Protein AF-A0A1Q4BF86-F1 (afdb_monomer)

Solvent-accessible surface area (backbone atoms only — not comparable to full-atom values): 7541 Å² total; per-residue (Å²): 143,86,83,85,85,80,81,80,78,82,78,78,79,72,78,75,75,64,61,42,86,46,22,74,75,47,55,47,77,42,65,74,66,28,32,37,36,34,32,36,39,74,40,78,74,32,51,47,68,55,25,50,56,31,35,53,50,50,45,72,73,38,88,66,55,36,83,74,44,78,40,78,89,76,26,35,37,38,29,32,32,41,56,40,74,71,88,59,66,26,53,33,42,38,41,44,39,79,45,92,76,12,19,31,42,38,40,36,38,51,38,52,73,86,46,57,77,38,88,65,42,66,60,56,51,31,55,51,60,33,29,29,75,109

Structure (mmCIF, N/CA/C/O backbone):
data_AF-A0A1Q4BF86-F1
#
_entry.id   AF-A0A1Q4BF86-F1
#
loop_
_atom_site.group_PDB
_atom_site.id
_atom_site.type_symbol
_atom_site.label_atom_id
_atom_site.label_alt_id
_atom_site.label_comp_id
_atom_site.label_asym_id
_atom_site.label_entity_id
_atom_site.label_seq_id
_atom_site.pdbx_PDB_ins_code
_atom_site.Cartn_x
_atom_site.Cartn_y
_atom_site.Cartn_z
_atom_site.occupancy
_atom_site.B_iso_or_equiv
_atom_site.auth_seq_id
_atom_site.auth_comp_id
_atom_site.auth_asym_id
_atom_site.auth_atom_id
_atom_site.pdbx_PDB_model_num
ATOM 1 N N . MET A 1 1 ? -59.774 21.620 -6.467 1.00 44.56 1 MET A N 1
ATOM 2 C CA . MET A 1 1 ? -58.494 21.845 -7.176 1.00 44.56 1 MET A CA 1
ATOM 3 C C . MET A 1 1 ? -57.805 23.072 -6.598 1.00 44.56 1 MET A C 1
ATOM 5 O O . MET A 1 1 ? -58.329 24.160 -6.800 1.00 44.56 1 MET A O 1
ATOM 9 N N . LYS A 1 2 ? -56.683 22.907 -5.887 1.00 36.06 2 LYS A N 1
ATOM 10 C CA . LYS A 1 2 ? -55.471 23.749 -5.989 1.00 36.06 2 LYS A CA 1
ATOM 11 C C . LYS A 1 2 ? -54.418 23.251 -4.993 1.00 36.06 2 LYS A C 1
ATOM 13 O O . LYS A 1 2 ? -54.735 22.901 -3.864 1.00 36.06 2 LYS A O 1
ATOM 18 N N . SER A 1 3 ? -53.212 23.105 -5.517 1.00 42.88 3 SER A N 1
ATOM 19 C CA . SER A 1 3 ? -52.178 22.160 -5.111 1.00 42.88 3 SER A CA 1
ATOM 20 C C . SER A 1 3 ? -51.398 22.577 -3.863 1.00 42.88 3 SER A C 1
ATOM 22 O O . SER A 1 3 ? -51.073 23.748 -3.696 1.00 42.88 3 SER A O 1
ATOM 24 N N . VAL A 1 4 ? -51.020 21.594 -3.043 1.00 44.75 4 VAL A N 1
ATOM 25 C CA . VAL A 1 4 ? -49.956 21.726 -2.039 1.00 44.75 4 VAL A CA 1
ATOM 26 C C . VAL A 1 4 ? -48.628 21.483 -2.757 1.00 44.75 4 VAL A C 1
ATOM 28 O O . VAL A 1 4 ? -48.410 20.403 -3.302 1.00 44.75 4 VAL A O 1
ATOM 31 N N . ILE A 1 5 ? -47.759 22.493 -2.809 1.00 50.44 5 ILE A N 1
ATOM 32 C CA . ILE A 1 5 ? -46.404 22.370 -3.359 1.00 50.44 5 ILE A CA 1
ATOM 33 C C . ILE A 1 5 ? -45.505 21.861 -2.230 1.00 50.44 5 ILE A C 1
ATOM 35 O O . ILE A 1 5 ? -45.141 22.613 -1.330 1.00 50.44 5 ILE A O 1
ATOM 39 N N . ALA A 1 6 ? -45.174 20.571 -2.262 1.00 47.66 6 ALA A N 1
ATOM 40 C CA . ALA A 1 6 ? -44.138 19.992 -1.418 1.00 47.66 6 ALA A CA 1
ATOM 41 C C . ALA A 1 6 ? -42.771 20.253 -2.070 1.00 47.66 6 ALA A C 1
ATOM 43 O O . ALA A 1 6 ? -42.461 19.705 -3.127 1.00 47.66 6 ALA A O 1
ATOM 44 N N . GLY A 1 7 ? -41.968 21.124 -1.458 1.00 48.06 7 GLY A N 1
ATOM 45 C CA . GLY A 1 7 ? -40.579 21.347 -1.851 1.00 48.06 7 GLY A CA 1
ATOM 46 C C . GLY A 1 7 ? -39.721 20.140 -1.478 1.00 48.06 7 GLY A C 1
ATOM 47 O O . GLY A 1 7 ? -39.570 19.825 -0.300 1.00 48.06 7 GLY A O 1
ATOM 48 N N . ILE A 1 8 ? -39.157 19.463 -2.477 1.00 56.69 8 ILE A N 1
ATOM 49 C CA . ILE A 1 8 ? -38.158 18.410 -2.276 1.00 56.69 8 ILE A CA 1
ATOM 50 C C . ILE A 1 8 ? -36.796 19.096 -2.156 1.00 56.69 8 ILE A C 1
ATOM 52 O O . ILE A 1 8 ? -36.251 19.597 -3.139 1.00 56.69 8 ILE A O 1
ATOM 56 N N . ALA A 1 9 ? -36.251 19.136 -0.942 1.00 53.06 9 ALA A N 1
ATOM 57 C CA . ALA A 1 9 ? -34.867 19.522 -0.713 1.00 53.06 9 ALA A CA 1
ATOM 58 C C . ALA A 1 9 ? -33.948 18.394 -1.209 1.00 53.06 9 ALA A C 1
ATOM 60 O O . ALA A 1 9 ? -33.910 17.307 -0.631 1.00 53.06 9 ALA A O 1
ATOM 61 N N . PHE A 1 10 ? -33.206 18.647 -2.288 1.00 49.94 10 PHE A N 1
ATOM 62 C CA . PHE A 1 10 ? -32.105 17.790 -2.723 1.00 49.94 10 PHE A CA 1
ATOM 63 C C . PHE A 1 10 ? -30.950 17.921 -1.722 1.00 49.94 10 PHE A C 1
ATOM 65 O O . PHE A 1 10 ? -30.125 18.828 -1.815 1.00 49.94 10 PHE A O 1
ATOM 72 N N . ALA A 1 11 ? -30.888 17.012 -0.751 1.00 52.62 11 ALA A N 1
ATOM 73 C CA . ALA A 1 11 ? -29.679 16.801 0.031 1.00 52.62 11 ALA A CA 1
ATOM 74 C C . ALA A 1 11 ? -28.645 16.117 -0.874 1.00 52.62 11 ALA A C 1
ATOM 76 O O . ALA A 1 11 ? -28.702 14.910 -1.110 1.00 52.62 11 ALA A O 1
ATOM 77 N N . ALA A 1 12 ? -27.715 16.901 -1.419 1.00 51.41 12 ALA A N 1
ATOM 78 C CA . ALA A 1 12 ? -26.520 16.366 -2.048 1.00 51.41 12 ALA A CA 1
ATOM 79 C C . ALA A 1 12 ? -25.701 15.633 -0.973 1.00 51.41 12 ALA A C 1
ATOM 81 O O . ALA A 1 12 ? -24.992 16.252 -0.182 1.00 51.41 12 ALA A O 1
ATOM 82 N N . LEU A 1 13 ? -25.823 14.305 -0.932 1.00 47.53 13 LEU A N 1
ATOM 83 C CA . LEU A 1 13 ? -24.881 13.417 -0.257 1.00 47.53 13 LEU A CA 1
ATOM 84 C C . LEU A 1 13 ? -23.542 13.524 -0.993 1.00 47.53 13 LEU A C 1
ATOM 86 O O . LEU A 1 13 ? -23.220 12.722 -1.867 1.00 47.53 13 LEU A O 1
ATOM 90 N N . GLY A 1 14 ? -22.776 14.563 -0.668 1.00 42.94 14 GLY A N 1
ATOM 91 C CA . GLY A 1 14 ? -21.365 14.621 -0.997 1.00 42.94 14 GLY A CA 1
ATOM 92 C C . GLY A 1 14 ? -20.692 13.460 -0.282 1.00 42.94 14 GLY A C 1
ATOM 93 O O . GLY A 1 14 ? -20.466 13.526 0.922 1.00 42.94 14 GLY A O 1
ATOM 94 N N . ALA A 1 15 ? -20.415 12.378 -1.009 1.00 44.25 15 ALA A N 1
ATOM 95 C CA . ALA A 1 15 ? -19.491 11.359 -0.555 1.00 44.25 15 ALA A CA 1
ATOM 96 C C . ALA A 1 15 ? -18.147 12.061 -0.354 1.00 44.25 15 ALA A C 1
ATOM 98 O O . ALA A 1 15 ? -17.410 12.309 -1.310 1.00 44.25 15 ALA A O 1
ATOM 99 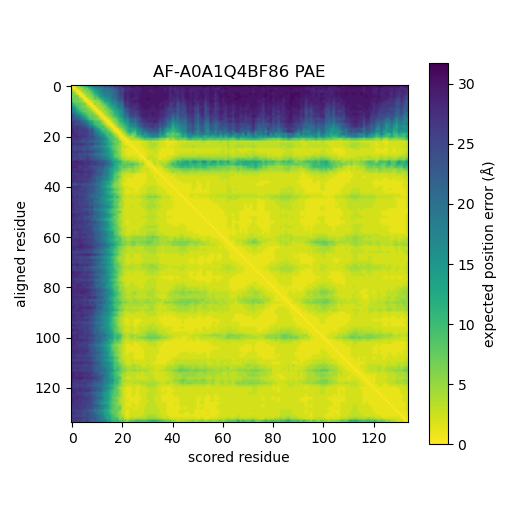N N . SER A 1 16 ? -17.856 12.456 0.884 1.00 41.94 16 SER A N 1
ATOM 100 C CA . SER A 1 16 ? -16.519 12.858 1.270 1.00 41.94 16 SER A CA 1
ATOM 101 C C . SER A 1 16 ? -15.640 11.648 1.003 1.00 41.94 16 SER A C 1
ATOM 103 O O . SER A 1 16 ? -15.651 10.682 1.766 1.00 41.94 16 SER A O 1
ATOM 105 N N . VAL A 1 17 ? -14.919 11.668 -0.117 1.00 45.91 17 VAL A N 1
ATOM 106 C CA . VAL A 1 17 ? -13.743 10.831 -0.272 1.00 45.91 17 VAL A CA 1
ATOM 107 C C . VAL A 1 17 ? -12.824 11.271 0.855 1.00 45.91 17 VAL A C 1
ATOM 109 O O . VAL A 1 17 ? -12.173 12.308 0.767 1.00 45.91 17 VAL A O 1
ATOM 112 N N . ALA A 1 18 ? -12.855 10.546 1.969 1.00 51.12 18 ALA A N 1
ATOM 113 C CA . ALA A 1 18 ? -11.802 10.614 2.955 1.00 51.12 18 ALA A CA 1
ATOM 114 C C . ALA A 1 18 ? -10.545 10.175 2.202 1.00 51.12 18 ALA A C 1
ATOM 116 O O . ALA A 1 18 ? -10.279 8.995 1.977 1.00 51.12 18 ALA A O 1
ATOM 117 N N . GLN A 1 19 ? -9.862 11.153 1.614 1.00 53.09 19 GLN A N 1
ATOM 118 C CA . GLN A 1 19 ? -8.558 10.919 1.044 1.00 53.09 19 GLN A CA 1
ATOM 119 C C . GLN A 1 19 ? -7.661 10.576 2.221 1.00 53.09 19 GLN A C 1
ATOM 121 O O . GLN A 1 19 ? -7.821 11.141 3.301 1.00 53.09 19 GLN A O 1
ATOM 126 N N . ALA A 1 20 ? -6.749 9.635 2.010 1.00 60.50 20 ALA A N 1
ATOM 127 C CA . ALA A 1 20 ? -5.678 9.357 2.944 1.00 60.50 20 ALA A CA 1
ATOM 128 C C . ALA A 1 20 ? -4.898 10.674 3.167 1.00 60.50 20 ALA A C 1
ATOM 130 O O . ALA A 1 20 ? -4.049 11.036 2.348 1.00 60.50 20 ALA A O 1
ATOM 131 N N . GLN A 1 21 ? -5.280 11.434 4.207 1.00 67.56 21 GLN A N 1
ATOM 132 C CA . GLN A 1 21 ? -4.883 12.829 4.416 1.00 67.56 21 GLN A CA 1
ATOM 133 C C . GLN A 1 21 ? -3.369 12.961 4.568 1.00 67.56 21 GLN A C 1
ATOM 135 O O . GLN A 1 21 ? -2.812 13.961 4.132 1.00 67.56 21 GLN A O 1
ATOM 140 N N . ASN A 1 22 ? -2.700 11.941 5.115 1.00 87.00 22 ASN A N 1
ATOM 141 C CA . ASN A 1 22 ? -1.269 11.995 5.413 1.00 87.00 22 ASN A CA 1
ATOM 142 C C . ASN A 1 22 ? -0.442 11.045 4.539 1.00 87.00 22 ASN A C 1
ATOM 144 O O . ASN A 1 22 ? 0.785 11.121 4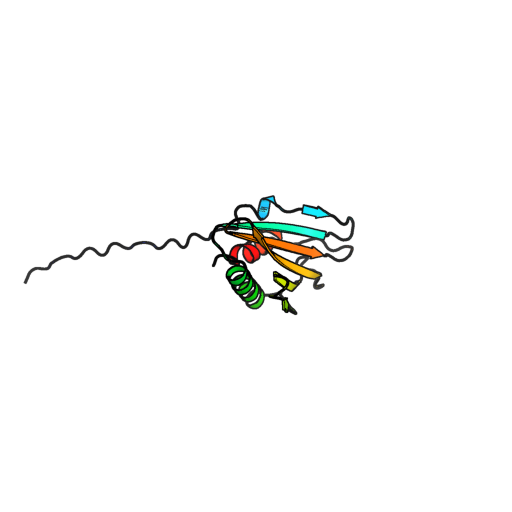.527 1.00 87.00 22 ASN A O 1
ATOM 148 N N . CYS A 1 23 ? -1.078 10.146 3.782 1.00 94.94 23 CYS A N 1
ATOM 149 C CA . CYS A 1 23 ? -0.367 9.148 2.982 1.00 94.94 23 CYS A CA 1
ATOM 150 C C . CYS A 1 23 ? 0.661 9.754 2.016 1.00 94.94 23 CYS A C 1
ATOM 152 O O . CYS A 1 23 ? 1.759 9.218 1.861 1.00 94.94 23 CYS A O 1
ATOM 154 N N . VAL A 1 24 ? 0.349 10.880 1.366 1.00 93.69 24 VAL A N 1
ATOM 155 C CA . VAL A 1 24 ? 1.300 11.511 0.438 1.00 93.69 24 VAL A CA 1
ATOM 156 C C . VAL A 1 24 ? 2.502 12.081 1.186 1.00 93.69 24 VAL A C 1
ATOM 158 O O . VAL A 1 24 ? 3.602 12.053 0.647 1.00 93.69 24 VAL A O 1
ATOM 161 N N . GLU A 1 25 ? 2.337 12.554 2.414 1.00 93.81 25 GLU A N 1
ATOM 162 C CA . GLU A 1 25 ? 3.410 13.159 3.212 1.00 93.81 25 GLU A CA 1
ATOM 163 C C . GLU A 1 25 ? 4.302 12.100 3.872 1.00 93.81 25 GLU A C 1
ATOM 165 O O . GLU A 1 25 ? 5.505 12.296 4.016 1.00 93.81 25 GLU A O 1
ATOM 170 N N . ASN A 1 26 ? 3.739 10.931 4.179 1.00 96.88 26 ASN A N 1
ATOM 171 C CA . ASN A 1 26 ? 4.402 9.853 4.914 1.00 96.88 26 ASN A CA 1
ATOM 172 C C . ASN A 1 26 ? 5.318 8.948 4.075 1.00 96.88 26 ASN A C 1
ATOM 174 O O . ASN A 1 26 ? 5.846 7.958 4.593 1.00 96.88 26 ASN A O 1
ATOM 178 N N . PHE A 1 27 ? 5.514 9.242 2.788 1.00 96.94 27 PHE A N 1
ATOM 179 C CA . PHE A 1 27 ? 6.394 8.423 1.959 1.00 96.94 27 PHE A CA 1
ATOM 180 C C . PHE A 1 27 ? 7.850 8.521 2.392 1.00 96.94 27 PHE A C 1
ATOM 182 O O . PHE A 1 27 ? 8.415 9.606 2.517 1.00 96.94 27 PHE A O 1
ATOM 189 N N . THR A 1 28 ? 8.496 7.366 2.451 1.00 96.69 28 THR A N 1
ATOM 190 C CA . THR A 1 28 ? 9.941 7.248 2.623 1.00 96.69 28 THR A CA 1
ATOM 191 C C . THR A 1 28 ? 10.526 6.366 1.527 1.00 96.69 28 THR A C 1
ATOM 193 O O . THR A 1 28 ? 9.842 5.509 0.962 1.00 96.69 28 THR A O 1
ATOM 196 N N . ASN A 1 29 ? 11.797 6.598 1.211 1.00 94.75 29 ASN A N 1
ATOM 197 C CA . ASN A 1 29 ? 12.568 5.798 0.269 1.00 94.75 29 ASN A CA 1
ATOM 198 C C . ASN A 1 29 ? 13.899 5.411 0.922 1.00 94.75 29 ASN A C 1
ATOM 200 O O . ASN A 1 29 ? 14.577 6.256 1.504 1.00 94.75 29 ASN A O 1
ATOM 204 N N . SER A 1 30 ? 14.259 4.137 0.824 1.00 92.44 30 SER A N 1
ATOM 205 C CA . SER A 1 30 ? 15.504 3.560 1.335 1.00 92.44 30 SER A CA 1
ATOM 206 C C . SER A 1 30 ? 16.033 2.506 0.351 1.00 92.44 30 SER A C 1
ATOM 208 O O . SER A 1 30 ? 15.428 2.285 -0.690 1.00 92.44 30 SER A O 1
ATOM 210 N N . GLY A 1 31 ? 17.157 1.844 0.638 1.00 79.75 31 GLY A N 1
ATOM 211 C CA . GLY A 1 31 ? 17.611 0.689 -0.162 1.00 79.75 31 GLY A CA 1
ATOM 212 C C . GLY A 1 31 ? 18.486 1.006 -1.385 1.00 79.75 31 GLY A C 1
ATOM 213 O O . GLY A 1 31 ? 18.880 0.097 -2.113 1.00 79.75 31 GLY A O 1
ATOM 214 N N . GLY A 1 32 ? 18.861 2.273 -1.595 1.00 85.94 32 GLY A N 1
ATOM 215 C CA . GLY A 1 32 ? 19.837 2.673 -2.616 1.00 85.94 32 GLY A CA 1
ATOM 216 C C . GLY A 1 32 ? 19.411 2.273 -4.040 1.00 85.94 32 GLY A C 1
ATOM 217 O O . GLY A 1 32 ? 18.352 2.715 -4.484 1.00 85.94 32 GLY A O 1
ATOM 218 N N . PRO A 1 33 ? 20.202 1.464 -4.776 1.00 83.75 33 PRO A N 1
ATOM 219 C CA . PRO A 1 33 ? 19.900 1.089 -6.163 1.00 83.75 33 PRO A CA 1
ATOM 220 C C . PRO A 1 33 ? 18.689 0.150 -6.319 1.00 83.75 33 PRO A C 1
ATOM 222 O O . PRO A 1 33 ? 18.222 -0.039 -7.444 1.00 83.75 33 PRO A O 1
ATOM 225 N N . ALA A 1 34 ? 18.184 -0.428 -5.223 1.00 89.06 34 ALA A N 1
ATOM 226 C CA . ALA A 1 34 ? 16.945 -1.202 -5.160 1.00 89.06 34 ALA A CA 1
ATOM 227 C C . ALA A 1 34 ? 15.981 -0.522 -4.169 1.00 89.06 34 ALA A C 1
ATOM 229 O O . ALA A 1 34 ? 15.995 -0.846 -2.977 1.00 89.06 34 ALA A O 1
ATOM 230 N N . PRO A 1 35 ? 15.188 0.465 -4.627 1.00 92.12 35 PRO A N 1
ATOM 231 C CA . PRO A 1 35 ? 14.350 1.263 -3.745 1.00 92.12 35 PRO A CA 1
ATOM 232 C C . PRO A 1 35 ? 13.374 0.413 -2.928 1.00 92.12 35 PRO A C 1
ATOM 234 O O . PRO A 1 35 ? 12.558 -0.337 -3.465 1.00 92.12 35 PRO A O 1
ATOM 237 N N . PHE A 1 36 ? 13.406 0.592 -1.615 1.00 95.94 36 PHE A N 1
ATOM 238 C CA . PHE A 1 36 ? 12.368 0.131 -0.711 1.00 95.94 36 PHE A CA 1
ATOM 239 C C . PHE A 1 36 ? 11.547 1.338 -0.278 1.00 95.94 36 PHE A C 1
ATOM 241 O O . PHE A 1 36 ? 12.004 2.177 0.508 1.00 95.94 36 PHE A O 1
ATOM 248 N N . ILE A 1 37 ? 10.349 1.441 -0.850 1.00 96.62 37 ILE A N 1
ATOM 249 C CA . ILE A 1 37 ? 9.466 2.589 -0.674 1.00 96.62 37 ILE A CA 1
ATOM 250 C C . ILE A 1 37 ? 8.332 2.199 0.248 1.00 96.62 37 ILE A C 1
ATOM 252 O O . ILE A 1 37 ? 7.673 1.181 0.036 1.00 96.62 37 ILE A O 1
ATOM 256 N N . THR A 1 38 ? 8.085 3.032 1.250 1.00 97.75 38 THR A N 1
ATOM 257 C CA . THR A 1 38 ? 6.987 2.827 2.192 1.00 97.75 38 THR A CA 1
ATOM 258 C C . THR A 1 38 ? 6.175 4.096 2.352 1.00 97.75 38 THR A C 1
ATOM 260 O O . THR A 1 38 ? 6.685 5.191 2.128 1.00 97.75 38 THR A O 1
ATOM 263 N N . THR A 1 39 ? 4.915 3.950 2.734 1.00 98.12 39 THR A N 1
ATOM 264 C CA . THR A 1 39 ? 4.094 5.037 3.269 1.00 98.12 39 THR A CA 1
ATOM 265 C C . THR A 1 39 ? 3.038 4.454 4.204 1.00 98.12 39 THR A C 1
ATOM 267 O O . THR A 1 39 ? 2.881 3.233 4.292 1.00 98.12 39 THR A O 1
ATOM 270 N N . TYR A 1 40 ? 2.315 5.310 4.915 1.00 97.94 40 TYR A N 1
ATOM 271 C CA . TYR A 1 40 ? 1.222 4.897 5.773 1.00 97.94 40 TYR A CA 1
ATOM 272 C C . TYR A 1 40 ? 0.157 5.980 5.921 1.00 97.94 40 TYR A C 1
ATOM 274 O O . TYR A 1 40 ? 0.414 7.166 5.705 1.00 97.94 40 TYR A O 1
ATOM 282 N N . ASP A 1 41 ? -1.023 5.563 6.370 1.00 97.62 41 ASP A N 1
ATOM 283 C CA . ASP A 1 41 ? -2.016 6.472 6.934 1.00 97.62 41 ASP A CA 1
ATOM 284 C C . ASP A 1 41 ? -2.737 5.856 8.135 1.00 97.62 41 ASP A C 1
ATOM 286 O O . ASP A 1 41 ? -2.649 4.650 8.396 1.00 97.62 41 ASP A O 1
ATOM 290 N N . VAL A 1 42 ? -3.431 6.704 8.886 1.00 96.69 42 VAL A N 1
ATOM 291 C CA . VAL A 1 42 ? -4.192 6.342 10.076 1.00 96.69 42 VAL A CA 1
ATOM 292 C C . VAL A 1 42 ? -5.659 6.682 9.853 1.00 96.69 42 VAL A C 1
ATOM 294 O O . VAL A 1 42 ? -6.006 7.794 9.477 1.00 96.69 42 VAL A O 1
ATOM 297 N N . PHE A 1 43 ? -6.522 5.719 10.155 1.00 96.31 43 PHE A N 1
ATOM 298 C CA . PHE A 1 43 ? -7.966 5.772 9.977 1.00 96.31 43 PHE A CA 1
ATOM 299 C C . PHE A 1 43 ? -8.655 5.695 11.346 1.00 96.31 43 PHE A C 1
ATOM 301 O O . PHE A 1 43 ? -8.854 4.595 11.886 1.00 96.31 43 PHE A O 1
ATOM 308 N N . PRO A 1 44 ? -8.988 6.841 11.966 1.00 95.00 44 PRO A N 1
ATOM 309 C CA . PRO A 1 44 ? -9.721 6.878 13.227 1.00 95.00 44 PRO A CA 1
ATOM 310 C C . PRO A 1 44 ? -11.095 6.208 13.103 1.00 95.00 44 PRO A C 1
ATOM 312 O O . PRO A 1 44 ? -11.789 6.379 12.109 1.00 95.00 44 PRO A O 1
ATOM 315 N N . GLY A 1 45 ? -11.504 5.436 14.114 1.00 95.25 45 GLY A N 1
ATOM 316 C CA . GLY A 1 45 ? -12.829 4.800 14.148 1.00 95.25 45 GLY A CA 1
ATOM 317 C C . GLY A 1 45 ? -13.004 3.587 13.225 1.00 95.25 45 GLY A C 1
ATOM 318 O O . GLY A 1 45 ? -14.021 2.902 13.312 1.00 95.25 45 GLY A O 1
ATOM 319 N N . VAL A 1 46 ? -12.015 3.265 12.389 1.00 97.19 46 VAL A N 1
ATOM 320 C CA . VAL A 1 46 ? -12.035 2.077 11.526 1.00 97.19 46 VAL A CA 1
ATOM 321 C C . VAL A 1 46 ? -11.422 0.889 12.260 1.00 97.19 46 VAL A C 1
ATOM 323 O O . VAL A 1 46 ? -10.309 0.977 12.789 1.00 97.19 46 VAL A O 1
ATOM 326 N N . SER A 1 47 ? -12.131 -0.244 12.288 1.00 97.75 47 SER A N 1
ATOM 327 C CA . SER A 1 47 ? -11.594 -1.495 12.834 1.00 97.75 47 SER A CA 1
ATOM 328 C C . SER A 1 47 ? -10.607 -2.144 11.862 1.00 97.75 47 SER A C 1
ATOM 330 O O . SER A 1 47 ? -10.747 -2.031 10.644 1.00 97.75 47 SER A O 1
ATOM 332 N N . THR A 1 48 ? -9.630 -2.881 12.391 1.00 98.12 48 THR A N 1
ATOM 333 C CA . THR A 1 48 ? -8.635 -3.580 11.563 1.00 98.12 48 THR A CA 1
ATOM 334 C C . THR A 1 48 ? -9.286 -4.598 10.630 1.00 98.12 48 THR A C 1
ATOM 336 O O . THR A 1 48 ? -8.875 -4.718 9.482 1.00 98.12 48 THR A O 1
ATOM 339 N N . ALA A 1 49 ? -10.335 -5.288 11.089 1.00 98.00 49 ALA A N 1
ATOM 340 C CA . ALA A 1 49 ? -11.103 -6.223 10.270 1.00 98.00 49 ALA A CA 1
ATOM 341 C C . ALA A 1 49 ? -11.756 -5.526 9.065 1.00 98.00 49 ALA A C 1
ATOM 343 O O . ALA A 1 49 ? -11.562 -5.976 7.937 1.00 98.00 49 ALA A O 1
ATOM 344 N N . LYS A 1 50 ? -12.440 -4.391 9.294 1.00 98.00 50 LYS A N 1
ATOM 345 C CA . LYS A 1 50 ? -13.054 -3.594 8.221 1.00 98.00 50 LYS A CA 1
ATOM 346 C C . LYS A 1 50 ? -11.998 -3.115 7.221 1.00 98.00 50 LYS A C 1
ATOM 348 O O . LYS A 1 50 ? -12.167 -3.287 6.019 1.00 98.00 50 LYS A O 1
ATOM 353 N N . ALA A 1 51 ? -10.884 -2.577 7.720 1.00 98.38 51 ALA A N 1
ATOM 354 C CA . ALA A 1 51 ? -9.793 -2.111 6.871 1.00 98.38 51 ALA A CA 1
ATOM 355 C C . ALA A 1 51 ? -9.215 -3.232 5.994 1.00 98.38 51 ALA A C 1
ATOM 357 O O . ALA A 1 51 ? -9.034 -3.025 4.797 1.00 98.38 51 ALA A O 1
ATOM 358 N N . ILE A 1 52 ? -8.971 -4.426 6.551 1.00 98.50 52 ILE A N 1
ATOM 359 C CA . ILE A 1 52 ? -8.483 -5.583 5.781 1.00 98.50 52 ILE A CA 1
ATOM 360 C C . ILE A 1 52 ? -9.472 -5.960 4.673 1.00 98.50 52 ILE A C 1
ATOM 362 O O . ILE A 1 52 ? -9.049 -6.155 3.535 1.00 98.50 52 ILE A O 1
ATOM 366 N N . ASP A 1 53 ? -10.770 -6.044 4.980 1.00 98.06 53 ASP A N 1
ATOM 367 C CA . ASP A 1 53 ? -11.800 -6.398 3.995 1.00 98.06 53 ASP A CA 1
ATOM 368 C C . ASP A 1 53 ? -11.853 -5.403 2.837 1.00 98.06 53 ASP A C 1
ATOM 370 O O . ASP A 1 53 ? -11.888 -5.794 1.666 1.00 98.06 53 ASP A O 1
ATOM 374 N N . ASN A 1 54 ? -11.813 -4.114 3.159 1.00 98.19 54 ASN A N 1
ATOM 375 C CA . ASN A 1 54 ? -11.879 -3.059 2.164 1.00 98.19 54 ASN A CA 1
ATOM 376 C C . ASN A 1 54 ? -10.624 -2.994 1.292 1.00 98.19 54 ASN A C 1
ATOM 378 O O . ASN A 1 54 ? -10.726 -2.877 0.072 1.00 98.19 54 ASN A O 1
ATOM 382 N N . LEU A 1 55 ? -9.441 -3.102 1.899 1.00 98.12 55 LEU A N 1
ATOM 383 C CA . LEU A 1 55 ? -8.168 -3.078 1.179 1.00 98.12 55 LEU A CA 1
ATOM 384 C C . LEU A 1 55 ? -8.008 -4.309 0.283 1.00 98.12 55 LEU A C 1
ATOM 386 O O . LEU A 1 55 ? -7.562 -4.178 -0.854 1.00 98.12 55 LEU A O 1
ATOM 390 N N . ALA A 1 56 ? -8.414 -5.492 0.757 1.00 97.38 56 ALA A N 1
ATOM 391 C CA . ALA A 1 56 ? -8.394 -6.708 -0.049 1.00 97.38 56 ALA A CA 1
ATOM 392 C C . ALA A 1 56 ? -9.317 -6.578 -1.268 1.00 97.38 56 ALA A C 1
ATOM 394 O O . ALA A 1 56 ? -8.900 -6.878 -2.386 1.00 97.38 56 ALA A O 1
ATOM 395 N N . ARG A 1 57 ? -10.539 -6.062 -1.074 1.00 97.31 57 ARG A N 1
ATOM 396 C CA . ARG A 1 57 ? -11.478 -5.793 -2.170 1.00 97.31 57 ARG A CA 1
ATOM 397 C C . ARG A 1 57 ? -10.916 -4.774 -3.158 1.00 97.31 57 ARG A C 1
ATOM 399 O O . ARG A 1 57 ? -10.992 -5.000 -4.359 1.00 97.31 57 ARG A O 1
ATOM 406 N N . ALA A 1 58 ? -10.338 -3.679 -2.665 1.00 96.50 58 ALA A N 1
ATOM 407 C CA . ALA A 1 58 ? -9.744 -2.637 -3.498 1.00 96.50 58 ALA A CA 1
ATOM 408 C C . ALA A 1 58 ? -8.588 -3.175 -4.353 1.00 96.50 58 ALA A C 1
ATOM 410 O O . ALA A 1 58 ? -8.532 -2.892 -5.546 1.00 96.50 58 ALA A O 1
ATOM 411 N N . ALA A 1 59 ? -7.712 -3.996 -3.769 1.00 94.88 59 ALA A N 1
ATOM 412 C CA . ALA A 1 59 ? -6.636 -4.650 -4.505 1.00 94.88 59 ALA A CA 1
ATOM 413 C C . ALA A 1 59 ? -7.179 -5.621 -5.570 1.00 94.88 59 ALA A C 1
ATOM 415 O O . ALA A 1 59 ? -6.646 -5.666 -6.668 1.00 94.88 59 ALA A O 1
ATOM 416 N N . GLN A 1 60 ? -8.253 -6.365 -5.282 1.00 94.56 60 GLN A N 1
ATOM 417 C CA . GLN A 1 60 ? -8.845 -7.327 -6.225 1.00 94.56 60 GLN A CA 1
ATOM 418 C C . GLN A 1 60 ? -9.489 -6.680 -7.456 1.00 94.56 60 GLN A C 1
ATOM 420 O O . GLN A 1 60 ? -9.506 -7.298 -8.516 1.00 94.56 60 GLN A O 1
ATOM 425 N N . VAL A 1 61 ? -10.048 -5.474 -7.319 1.00 93.94 61 VAL A N 1
ATOM 426 C CA . VAL A 1 61 ? -10.716 -4.770 -8.429 1.00 93.94 61 VAL A CA 1
ATOM 427 C C . VAL A 1 61 ? -9.797 -3.809 -9.181 1.00 93.94 61 VAL A C 1
ATOM 429 O O . VAL A 1 61 ? -10.199 -3.269 -10.207 1.00 93.94 61 VAL A O 1
ATOM 432 N N . GLN A 1 62 ? -8.595 -3.544 -8.666 1.00 90.12 62 GLN A N 1
ATOM 433 C CA . GLN A 1 62 ? -7.653 -2.635 -9.304 1.00 90.12 62 GLN A CA 1
ATOM 434 C C . GLN A 1 62 ? -6.728 -3.394 -10.257 1.00 90.12 62 GLN A C 1
ATOM 436 O O . GLN A 1 62 ? -6.004 -4.304 -9.852 1.00 90.12 62 GLN A O 1
ATOM 441 N N . ASP A 1 63 ? -6.688 -2.951 -11.513 1.00 86.56 63 ASP A N 1
ATOM 442 C CA . ASP A 1 63 ? -5.788 -3.512 -12.518 1.00 86.56 63 ASP A CA 1
ATOM 443 C C . ASP A 1 63 ? -4.320 -3.488 -12.063 1.00 86.56 63 ASP A C 1
ATOM 445 O O . ASP A 1 63 ? -3.834 -2.538 -11.437 1.00 86.56 63 ASP A O 1
ATOM 449 N N . GLY A 1 64 ? -3.596 -4.555 -12.408 1.00 89.19 64 GLY A N 1
ATOM 450 C CA . GLY A 1 64 ? -2.166 -4.693 -12.134 1.00 89.19 64 GLY A CA 1
ATOM 451 C C . GLY A 1 64 ? -1.816 -5.190 -10.731 1.00 89.19 64 GLY A C 1
ATOM 452 O O . GLY A 1 64 ? -0.631 -5.242 -10.408 1.00 89.19 64 GLY A O 1
ATOM 453 N N . TRP A 1 65 ? -2.792 -5.555 -9.896 1.00 94.75 65 TRP A N 1
ATOM 454 C CA . TRP A 1 65 ? -2.560 -6.270 -8.638 1.00 94.75 65 TRP A CA 1
ATOM 455 C C . TRP A 1 65 ? -2.760 -7.773 -8.843 1.00 94.75 65 TRP A C 1
ATOM 457 O O . TRP A 1 65 ? -3.853 -8.243 -9.141 1.00 94.75 65 TRP A O 1
ATOM 467 N N . LEU A 1 66 ? -1.684 -8.538 -8.692 1.00 95.50 66 LEU A N 1
ATOM 468 C CA . LEU A 1 66 ? -1.638 -9.974 -8.958 1.00 95.50 66 LEU A CA 1
ATOM 469 C C . LEU A 1 66 ? -1.311 -10.749 -7.681 1.00 95.50 66 LEU A C 1
ATOM 471 O O . LEU A 1 66 ? -0.727 -10.205 -6.745 1.00 95.50 66 LEU A O 1
ATOM 475 N N . ASN A 1 67 ? -1.640 -12.043 -7.657 1.00 96.31 67 ASN A N 1
ATOM 476 C CA . ASN A 1 67 ? -1.240 -12.968 -6.587 1.00 96.31 67 ASN A CA 1
ATOM 477 C C . ASN A 1 67 ? -1.580 -12.473 -5.166 1.00 96.31 67 ASN A C 1
ATOM 479 O O . ASN A 1 67 ? -0.795 -12.647 -4.234 1.00 96.31 67 ASN A O 1
ATOM 483 N N . ILE A 1 68 ? -2.754 -11.852 -5.012 1.00 98.00 68 ILE A N 1
ATOM 484 C CA . ILE A 1 68 ? -3.206 -11.260 -3.750 1.00 98.00 68 ILE A CA 1
ATOM 485 C C . ILE A 1 68 ? -3.433 -12.361 -2.709 1.00 98.00 68 ILE A C 1
ATOM 487 O O . ILE A 1 68 ? -4.175 -13.316 -2.945 1.00 98.00 68 ILE A O 1
ATOM 491 N N . ARG A 1 69 ? -2.829 -12.210 -1.530 1.00 98.25 69 ARG A N 1
ATOM 492 C CA . ARG A 1 69 ? -3.004 -13.095 -0.373 1.00 98.25 69 ARG A CA 1
ATOM 493 C C . ARG A 1 69 ? -3.358 -12.266 0.850 1.00 98.25 69 ARG A C 1
ATOM 495 O O . ARG A 1 69 ? -2.760 -11.220 1.080 1.00 98.25 69 ARG A O 1
ATOM 502 N N . VAL A 1 70 ? -4.308 -12.753 1.643 1.00 98.38 70 VAL A N 1
ATOM 503 C CA . VAL A 1 70 ? -4.786 -12.077 2.855 1.00 98.38 70 VAL A CA 1
ATOM 504 C C . VAL A 1 70 ? -4.544 -12.981 4.058 1.00 98.38 70 VAL A C 1
ATOM 506 O O . VAL A 1 70 ? -5.162 -14.037 4.176 1.00 98.38 70 VAL A O 1
ATOM 509 N N . ASP A 1 71 ? -3.682 -12.548 4.973 1.00 97.94 71 ASP A N 1
ATOM 510 C CA . ASP A 1 71 ? -3.499 -13.150 6.292 1.00 97.94 71 ASP A CA 1
ATOM 511 C C . ASP A 1 71 ? -4.160 -12.254 7.347 1.00 97.94 71 ASP A C 1
ATOM 513 O O . ASP A 1 71 ? -3.601 -11.261 7.819 1.00 97.94 71 ASP A O 1
ATOM 517 N N . ARG A 1 72 ? -5.387 -12.613 7.732 1.00 96.81 72 ARG A N 1
ATOM 518 C CA . ARG A 1 72 ? -6.173 -11.865 8.726 1.00 96.81 72 ARG A CA 1
ATOM 519 C C . ARG A 1 72 ? -5.586 -11.939 10.131 1.00 96.81 72 ARG A C 1
ATOM 521 O O . ARG A 1 72 ? -5.816 -11.033 10.925 1.00 96.81 72 ARG A O 1
ATOM 528 N N . ARG A 1 73 ? -4.845 -13.006 10.441 1.00 95.69 73 ARG A N 1
ATOM 529 C CA . ARG A 1 73 ? -4.231 -13.205 11.757 1.00 95.69 73 ARG A CA 1
ATOM 530 C C . ARG A 1 73 ? -3.048 -12.261 11.938 1.00 95.69 73 ARG A C 1
ATOM 532 O O . ARG A 1 73 ? -2.878 -11.710 13.019 1.00 95.69 73 ARG A O 1
ATOM 539 N N .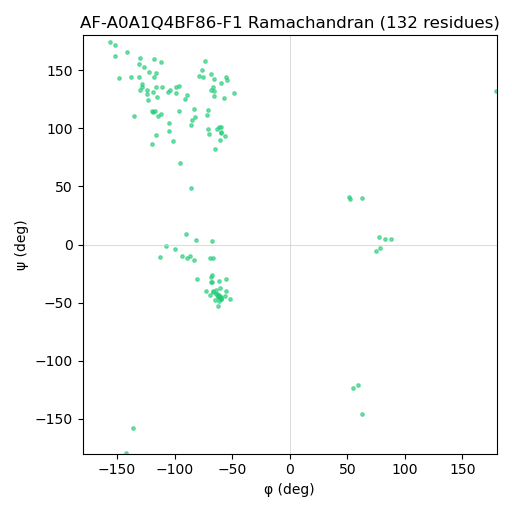 LEU A 1 74 ? -2.257 -12.067 10.885 1.00 96.56 74 LEU A N 1
ATOM 540 C CA . LEU A 1 74 ? -1.129 -11.133 10.879 1.00 96.56 74 LEU A CA 1
ATOM 541 C C . LEU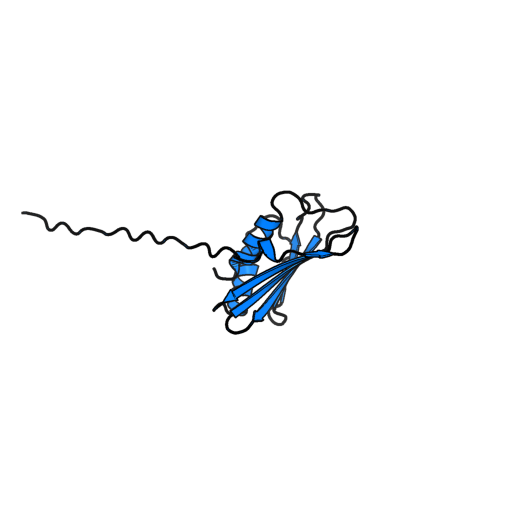 A 1 74 ? -1.528 -9.700 10.500 1.00 96.56 74 LEU A C 1
ATOM 543 O O . LEU A 1 74 ? -0.708 -8.793 10.625 1.00 96.56 74 LEU A O 1
ATOM 547 N N . GLY A 1 75 ? -2.763 -9.489 10.036 1.00 98.00 75 GLY A N 1
ATOM 548 C CA . GLY A 1 75 ? -3.207 -8.203 9.506 1.00 98.00 75 GLY A CA 1
ATOM 549 C C . GLY A 1 75 ? -2.421 -7.811 8.258 1.00 98.00 75 GLY A C 1
ATOM 550 O O . GLY A 1 75 ? -2.020 -6.663 8.120 1.00 98.00 75 GLY A O 1
ATOM 551 N N . LEU A 1 76 ? -2.139 -8.772 7.379 1.00 98.50 76 LEU A N 1
ATOM 552 C CA . LEU A 1 76 ? -1.234 -8.595 6.250 1.00 98.50 76 LEU A CA 1
ATOM 553 C C . LEU A 1 76 ? -1.934 -8.941 4.938 1.00 98.50 76 LEU A C 1
ATOM 555 O O . LEU A 1 76 ? -2.545 -9.999 4.807 1.00 98.50 76 LEU A O 1
ATOM 559 N N . ILE A 1 77 ? -1.790 -8.070 3.946 1.00 98.56 77 ILE A N 1
ATOM 560 C CA . ILE A 1 77 ? -2.140 -8.348 2.555 1.00 98.56 77 ILE A CA 1
ATOM 561 C C . ILE A 1 77 ? -0.845 -8.300 1.751 1.00 98.56 77 ILE A C 1
ATOM 563 O O . ILE A 1 77 ? -0.102 -7.322 1.837 1.00 98.56 77 ILE A O 1
ATOM 567 N N . THR A 1 78 ? -0.558 -9.344 0.981 1.00 98.31 78 THR A N 1
ATOM 568 C CA . THR A 1 78 ? 0.568 -9.355 0.042 1.00 98.31 78 THR A CA 1
ATOM 569 C C . THR A 1 78 ? 0.066 -9.478 -1.384 1.00 98.31 78 THR A C 1
ATOM 571 O O . THR A 1 78 ? -0.976 -10.081 -1.629 1.00 98.31 78 THR A O 1
ATOM 574 N N . ALA A 1 79 ? 0.784 -8.873 -2.322 1.00 97.88 79 ALA A N 1
ATOM 575 C CA . ALA A 1 79 ? 0.458 -8.916 -3.740 1.00 97.88 79 ALA A CA 1
ATOM 576 C C . ALA A 1 79 ? 1.708 -8.675 -4.590 1.00 97.88 79 ALA A C 1
ATOM 578 O O . ALA A 1 79 ? 2.778 -8.337 -4.082 1.00 97.88 79 ALA A O 1
ATOM 579 N N . GLN A 1 80 ? 1.553 -8.816 -5.899 1.00 97.06 80 GLN A N 1
ATOM 580 C CA . GLN A 1 80 ? 2.505 -8.375 -6.906 1.00 97.06 80 GLN A CA 1
ATOM 581 C C . GLN A 1 80 ? 1.910 -7.207 -7.693 1.00 97.06 80 GLN A C 1
ATOM 583 O O . GLN A 1 80 ? 0.746 -7.258 -8.081 1.00 97.06 80 GLN A O 1
ATOM 588 N N . ASN A 1 81 ? 2.694 -6.161 -7.939 1.00 96.06 81 ASN A N 1
ATOM 589 C CA . ASN A 1 81 ? 2.261 -4.997 -8.716 1.00 96.06 81 ASN A CA 1
ATOM 590 C C . ASN A 1 81 ? 3.444 -4.396 -9.477 1.00 96.06 81 ASN A C 1
ATOM 592 O O . ASN A 1 81 ? 4.545 -4.380 -8.941 1.00 96.06 81 ASN A O 1
ATOM 596 N N . ASP A 1 82 ? 3.231 -3.895 -10.697 1.00 94.94 82 ASP A N 1
ATOM 597 C CA . ASP A 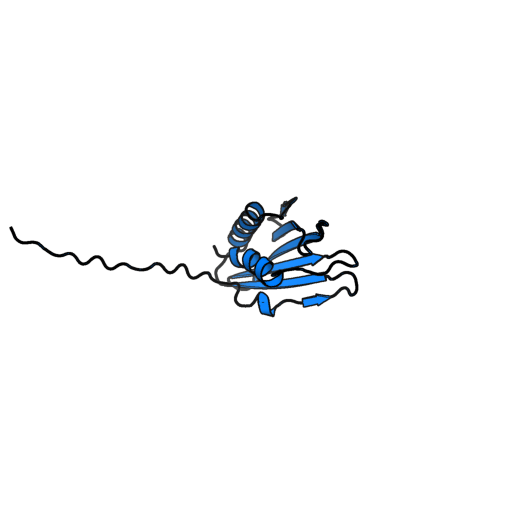1 82 ? 4.253 -3.189 -11.489 1.00 94.94 82 ASP A CA 1
ATOM 598 C C . ASP A 1 82 ? 4.138 -1.667 -11.315 1.00 94.94 82 ASP A C 1
ATOM 600 O O . ASP A 1 82 ? 3.759 -0.915 -12.214 1.00 94.94 82 ASP A O 1
ATOM 604 N N . GLY A 1 83 ? 4.483 -1.188 -10.123 1.00 91.69 83 GLY A N 1
ATOM 605 C CA . GLY A 1 83 ? 4.541 0.245 -9.812 1.00 91.69 83 GLY A CA 1
ATOM 606 C C . GLY A 1 83 ? 5.636 1.018 -10.568 1.00 91.69 83 GLY A C 1
ATOM 607 O O . GLY A 1 83 ? 5.628 2.248 -10.554 1.00 91.69 83 GLY A O 1
ATOM 608 N N . ALA A 1 84 ? 6.569 0.320 -11.228 1.00 92.44 84 ALA A N 1
ATOM 609 C CA . ALA A 1 84 ? 7.572 0.926 -12.108 1.00 92.44 84 ALA A CA 1
ATOM 610 C C . ALA A 1 84 ? 7.084 1.055 -13.560 1.00 92.44 84 ALA A C 1
ATOM 612 O O . ALA A 1 84 ? 7.739 1.721 -14.359 1.00 92.44 84 ALA A O 1
ATOM 613 N N . ARG A 1 85 ? 5.957 0.417 -13.912 1.00 92.31 85 ARG A N 1
ATOM 614 C CA . ARG A 1 85 ? 5.435 0.309 -15.286 1.00 92.31 85 ARG A CA 1
ATOM 615 C C . ARG A 1 85 ? 6.490 -0.203 -16.270 1.00 92.31 85 ARG A C 1
ATOM 617 O O . ARG A 1 85 ? 6.634 0.300 -17.380 1.00 92.31 85 ARG A O 1
ATOM 624 N N . SER A 1 86 ? 7.261 -1.182 -15.817 1.00 91.12 86 SER A N 1
ATOM 625 C CA . SER A 1 86 ? 8.417 -1.745 -16.518 1.00 91.12 86 SER A CA 1
ATOM 626 C C . SER A 1 86 ? 8.165 -3.144 -17.090 1.00 91.12 86 SER A C 1
ATOM 628 O O . SER A 1 86 ? 9.071 -3.744 -17.661 1.00 91.12 86 SER A O 1
ATOM 630 N N . GLY A 1 87 ? 6.970 -3.701 -16.878 1.00 92.25 87 GLY A N 1
ATOM 631 C CA . GLY A 1 87 ? 6.623 -5.094 -17.154 1.00 92.25 87 GLY A CA 1
ATOM 632 C C . GLY A 1 87 ? 7.120 -6.085 -16.094 1.00 92.25 87 GLY A C 1
ATOM 633 O O . GLY A 1 87 ? 6.834 -7.275 -16.189 1.00 92.25 87 GLY A O 1
ATOM 634 N N . ARG A 1 88 ? 7.855 -5.622 -15.074 1.00 92.88 88 ARG A N 1
ATOM 635 C CA . ARG A 1 88 ? 8.398 -6.452 -13.989 1.00 92.88 88 ARG A CA 1
ATOM 636 C C . ARG A 1 88 ? 7.700 -6.120 -12.678 1.00 92.88 88 ARG A C 1
ATOM 638 O O . ARG A 1 88 ? 7.890 -5.038 -12.134 1.00 92.88 88 ARG A O 1
ATOM 645 N N . THR A 1 89 ? 6.925 -7.065 -12.158 1.00 95.25 89 THR A N 1
ATOM 646 C CA . THR A 1 89 ? 6.211 -6.886 -10.891 1.00 95.25 89 THR A CA 1
ATOM 647 C C . THR A 1 89 ? 7.135 -6.994 -9.685 1.00 95.25 89 THR A C 1
ATOM 649 O O . THR A 1 89 ? 8.005 -7.868 -9.634 1.00 95.25 89 THR A O 1
ATOM 652 N N . GLN A 1 90 ? 6.851 -6.195 -8.667 1.00 94.38 90 GLN A N 1
ATOM 653 C CA . GLN A 1 90 ? 7.470 -6.267 -7.352 1.00 94.38 90 GLN A CA 1
ATOM 654 C C . GLN A 1 90 ? 6.474 -6.722 -6.288 1.00 94.38 90 GLN A C 1
ATOM 656 O O . GLN A 1 90 ? 5.260 -6.573 -6.445 1.00 94.38 90 GLN A O 1
ATOM 661 N N . GLU A 1 91 ? 7.003 -7.261 -5.191 1.00 94.75 91 GLU A N 1
ATOM 662 C CA . GLU A 1 91 ? 6.198 -7.578 -4.018 1.00 94.75 91 GLU A CA 1
ATOM 663 C C . GLU A 1 91 ? 5.712 -6.289 -3.345 1.00 94.75 91 GLU A C 1
ATOM 665 O O . GLU A 1 91 ? 6.483 -5.355 -3.094 1.00 94.75 91 GLU A O 1
ATOM 670 N N . VAL A 1 92 ? 4.421 -6.284 -3.031 1.00 97.50 92 VAL A N 1
ATOM 671 C CA . VAL A 1 92 ? 3.748 -5.258 -2.248 1.00 97.50 92 VAL A CA 1
ATOM 672 C C . VAL A 1 92 ? 3.240 -5.887 -0.966 1.00 97.50 92 VAL A C 1
ATOM 674 O O . VAL A 1 92 ? 2.645 -6.967 -0.990 1.00 97.50 92 VAL A O 1
ATOM 677 N N . LYS A 1 93 ? 3.445 -5.200 0.155 1.00 98.38 9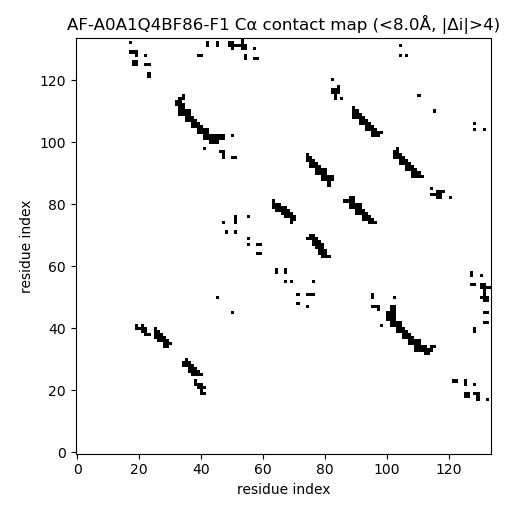3 LYS A N 1
ATOM 678 C CA . LYS A 1 93 ? 2.892 -5.596 1.455 1.00 98.38 93 LYS A CA 1
ATOM 679 C C . LYS A 1 93 ? 2.076 -4.461 2.029 1.00 98.38 93 LYS A C 1
ATOM 681 O O . LYS A 1 93 ? 2.587 -3.349 2.125 1.00 98.38 93 LYS A O 1
ATOM 686 N N . ILE A 1 94 ? 0.853 -4.763 2.449 1.00 98.56 94 ILE A N 1
ATOM 687 C CA . ILE A 1 94 ? -0.026 -3.866 3.192 1.00 98.56 94 ILE A CA 1
ATOM 688 C C . ILE A 1 94 ? -0.217 -4.457 4.587 1.00 98.56 94 ILE A C 1
ATOM 690 O O . ILE A 1 94 ? -0.849 -5.502 4.740 1.00 98.56 94 ILE A O 1
ATOM 694 N N . ALA A 1 95 ? 0.343 -3.807 5.601 1.00 98.69 95 ALA A N 1
ATOM 695 C CA . ALA A 1 95 ? 0.179 -4.177 6.998 1.00 98.69 95 ALA A CA 1
ATOM 696 C C . ALA A 1 95 ? -0.900 -3.304 7.648 1.00 98.69 95 ALA A C 1
ATOM 698 O O . ALA A 1 95 ? -0.868 -2.079 7.558 1.00 98.69 95 ALA A O 1
ATOM 699 N N . VAL A 1 96 ? -1.845 -3.940 8.330 1.00 98.62 96 VAL A N 1
ATOM 700 C CA . VAL A 1 96 ? -3.015 -3.323 8.949 1.00 98.62 96 VAL A CA 1
ATOM 701 C C . VAL A 1 96 ? -2.957 -3.571 10.450 1.00 98.62 96 VAL A C 1
ATOM 703 O O . VAL A 1 96 ? -3.032 -4.708 10.915 1.00 98.62 96 VAL A O 1
ATOM 706 N N . ARG A 1 97 ? -2.801 -2.499 11.228 1.00 98.19 97 ARG A N 1
ATOM 707 C CA . ARG A 1 97 ? -2.476 -2.566 12.659 1.00 98.19 97 ARG A CA 1
ATOM 708 C C . ARG A 1 97 ? -3.415 -1.682 13.463 1.00 98.19 97 ARG A C 1
ATOM 710 O O . ARG A 1 97 ? -3.774 -0.595 13.024 1.00 98.19 97 ARG A O 1
ATOM 717 N N . LYS A 1 98 ? -3.791 -2.103 14.670 1.00 97.56 98 LYS A N 1
ATOM 718 C CA . LYS A 1 98 ? -4.559 -1.242 15.582 1.00 97.56 98 LYS A CA 1
ATOM 719 C C . LYS A 1 98 ? -3.690 -0.053 16.010 1.00 97.56 98 LYS A C 1
ATOM 721 O O . LYS A 1 98 ? -2.562 -0.253 16.450 1.00 97.56 98 LYS A O 1
ATOM 726 N N . GLN A 1 99 ? -4.233 1.162 15.946 1.00 96.38 99 GLN A N 1
ATOM 727 C CA . GLN A 1 99 ? -3.602 2.365 16.493 1.00 96.38 99 GLN A CA 1
ATOM 728 C C . GLN A 1 99 ? -4.644 3.189 17.253 1.00 96.38 99 GLN A C 1
ATOM 730 O O . GLN A 1 99 ? -5.566 3.756 16.669 1.00 96.38 99 GLN A O 1
ATOM 735 N N . GLY A 1 100 ? -4.517 3.237 18.582 1.00 94.69 100 GLY A N 1
ATOM 736 C CA . GLY A 1 100 ? -5.507 3.878 19.448 1.00 94.69 100 GLY A CA 1
ATOM 737 C C . GLY A 1 100 ? -6.917 3.312 19.228 1.00 94.69 100 GLY A C 1
ATOM 738 O O . GLY A 1 100 ? -7.143 2.102 19.337 1.00 94.69 100 GLY A O 1
ATOM 739 N N . LYS A 1 101 ? -7.866 4.199 18.902 1.00 94.06 101 LYS A N 1
ATOM 740 C CA . LYS A 1 101 ? -9.264 3.860 18.570 1.00 94.06 101 LYS A CA 1
ATOM 741 C C . LYS A 1 101 ? -9.498 3.604 17.072 1.00 94.06 101 LYS A C 1
ATOM 743 O O . LYS A 1 101 ? -10.644 3.515 16.649 1.00 94.06 101 LYS A O 1
ATOM 748 N N . GLY A 1 102 ? -8.440 3.525 16.271 1.00 96.25 102 GLY A N 1
ATOM 749 C CA . GLY A 1 102 ? -8.519 3.324 14.830 1.00 96.25 102 GLY A CA 1
ATOM 750 C C . GLY A 1 102 ? -7.516 2.295 14.326 1.00 96.25 102 GLY A C 1
ATOM 751 O O . GLY A 1 102 ? -7.012 1.451 15.078 1.00 96.25 102 GLY A O 1
ATOM 752 N N . THR A 1 103 ? -7.223 2.394 13.037 1.00 98.06 103 THR A N 1
ATOM 753 C CA . THR A 1 103 ? -6.343 1.480 12.316 1.00 98.06 103 THR A CA 1
ATOM 754 C C . THR A 1 103 ? -5.274 2.259 11.570 1.00 98.06 103 THR A C 1
ATOM 756 O O . THR A 1 103 ? -5.577 3.244 10.912 1.00 98.06 103 THR A O 1
ATOM 759 N N . ARG A 1 104 ? -4.028 1.806 11.644 1.00 97.88 104 ARG A N 1
ATOM 760 C CA . ARG A 1 104 ? -2.941 2.251 10.776 1.00 97.88 104 ARG A CA 1
ATOM 761 C C . ARG A 1 104 ? -2.743 1.249 9.653 1.00 97.88 104 ARG A C 1
ATOM 763 O O . ARG A 1 104 ? -2.718 0.043 9.901 1.00 97.88 104 ARG A O 1
ATOM 770 N N . VAL A 1 105 ? -2.585 1.767 8.445 1.00 98.56 105 VAL A N 1
ATOM 771 C CA . VAL A 1 105 ? -2.295 0.992 7.243 1.00 98.56 105 VAL A CA 1
ATOM 772 C C . VAL A 1 105 ? -0.935 1.431 6.736 1.00 98.56 105 VAL A C 1
ATOM 774 O O . VAL A 1 105 ? -0.771 2.580 6.343 1.00 98.56 105 VAL A O 1
ATOM 777 N N . ASP A 1 106 ? 0.031 0.524 6.760 1.00 98.44 106 ASP A N 1
ATOM 778 C CA . ASP A 1 106 ? 1.359 0.719 6.188 1.00 98.44 106 ASP A CA 1
ATOM 779 C C . ASP A 1 106 ? 1.436 -0.055 4.868 1.00 98.44 106 ASP A C 1
ATOM 781 O O . ASP A 1 106 ? 1.067 -1.228 4.823 1.00 98.44 106 ASP A O 1
ATOM 785 N N . ILE A 1 107 ? 1.938 0.563 3.802 1.00 98.19 107 ILE A N 1
ATOM 786 C CA . ILE A 1 107 ? 2.229 -0.115 2.534 1.00 98.19 107 ILE A CA 1
ATOM 787 C C . ILE A 1 107 ? 3.719 -0.039 2.228 1.00 98.19 107 ILE A C 1
ATOM 789 O O . ILE A 1 107 ? 4.372 0.969 2.498 1.00 98.19 107 ILE A O 1
ATOM 793 N N . SER A 1 108 ? 4.257 -1.099 1.636 1.00 97.75 108 SER A N 1
ATOM 794 C CA . SER A 1 108 ? 5.642 -1.145 1.181 1.00 97.75 108 SER A CA 1
ATOM 795 C C . SER A 1 108 ? 5.769 -1.807 -0.182 1.00 97.75 108 SER A C 1
ATOM 797 O O . SER A 1 108 ? 5.048 -2.757 -0.486 1.00 97.75 108 SER A O 1
ATOM 799 N N . TYR A 1 109 ? 6.703 -1.292 -0.973 1.00 97.25 109 TYR A N 1
ATOM 800 C CA . TYR A 1 109 ? 7.106 -1.798 -2.276 1.00 97.25 109 TYR A CA 1
ATOM 801 C C . TYR A 1 109 ? 8.607 -2.078 -2.256 1.00 97.25 109 TYR A C 1
ATOM 803 O O . TYR A 1 109 ? 9.400 -1.178 -1.971 1.00 97.25 109 TYR A O 1
ATOM 811 N N . ALA A 1 110 ? 8.991 -3.309 -2.590 1.00 94.94 110 ALA A N 1
ATOM 812 C CA . ALA A 1 110 ? 10.389 -3.708 -2.731 1.00 94.94 110 ALA A CA 1
ATOM 813 C C . ALA A 1 110 ? 10.777 -3.755 -4.213 1.00 94.94 110 ALA A C 1
ATOM 815 O O . ALA A 1 110 ? 10.625 -4.788 -4.865 1.00 94.94 110 ALA A O 1
ATOM 816 N N . PHE A 1 111 ? 11.237 -2.630 -4.761 1.00 94.75 111 PHE A N 1
ATOM 817 C CA . PHE A 1 111 ? 11.644 -2.560 -6.163 1.00 94.75 111 PHE A CA 1
ATOM 818 C C . PHE A 1 111 ? 12.916 -3.373 -6.407 1.00 94.75 111 PHE A C 1
ATOM 820 O O . PHE A 1 111 ? 13.806 -3.454 -5.558 1.00 94.75 111 PHE A O 1
ATOM 827 N N . GLN A 1 112 ? 13.017 -3.963 -7.596 1.00 92.38 112 GLN A N 1
ATOM 828 C CA . GLN A 1 112 ? 14.245 -4.622 -8.024 1.00 92.38 112 GLN A CA 1
ATOM 829 C C . GLN A 1 112 ? 15.312 -3.576 -8.383 1.00 92.38 112 GLN A C 1
ATOM 831 O O . GLN A 1 112 ? 14.967 -2.446 -8.749 1.00 92.38 112 GLN A O 1
ATOM 836 N N . PRO A 1 113 ? 16.606 -3.947 -8.357 1.00 91.50 113 PRO A N 1
ATOM 837 C CA . PRO A 1 113 ? 17.672 -3.085 -8.846 1.00 91.50 113 PRO A CA 1
ATOM 838 C C . PRO A 1 113 ? 17.367 -2.490 -10.229 1.00 91.50 113 PRO A C 1
ATOM 840 O O . PRO A 1 113 ? 16.969 -3.199 -11.161 1.00 91.50 113 PRO A O 1
ATOM 843 N N . GLY A 1 114 ? 17.541 -1.172 -10.351 1.00 89.94 114 GLY A N 1
ATOM 844 C CA . GLY A 1 114 ? 17.303 -0.434 -11.595 1.00 89.94 114 GLY A CA 1
ATOM 845 C C . GLY A 1 114 ? 15.830 -0.163 -11.927 1.00 89.94 114 GLY A C 1
ATOM 846 O O . GLY A 1 114 ? 15.547 0.345 -13.009 1.00 89.94 114 GLY A O 1
ATOM 847 N N . GLN A 1 115 ? 14.885 -0.482 -11.037 1.00 92.12 115 GLN A N 1
ATOM 848 C CA . GLN A 1 115 ? 13.504 -0.008 -11.147 1.00 92.12 115 GLN A CA 1
ATOM 849 C C . GLN A 1 115 ? 13.291 1.242 -10.294 1.00 92.12 115 GLN A C 1
ATOM 851 O O . GLN A 1 115 ? 13.692 1.296 -9.133 1.00 92.12 115 GLN A O 1
ATOM 856 N N . LEU A 1 116 ? 12.591 2.220 -10.862 1.00 92.31 116 LEU A N 1
ATOM 857 C CA . LEU A 1 116 ? 12.08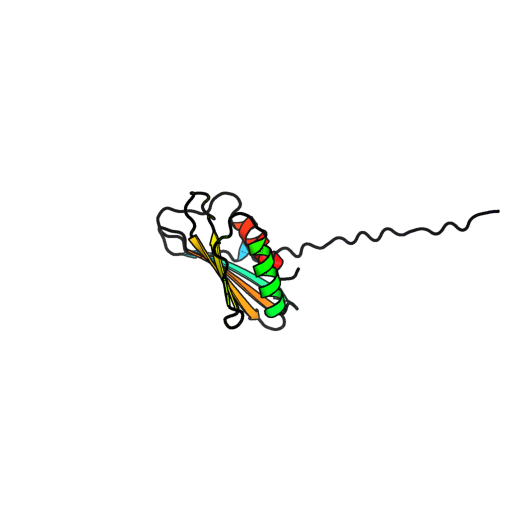5 3.389 -10.150 1.00 92.31 116 LEU A CA 1
ATOM 858 C C . LEU A 1 116 ? 10.563 3.454 -10.330 1.00 92.31 116 LEU A C 1
ATOM 860 O O . LEU A 1 116 ? 10.066 3.030 -11.376 1.00 92.31 116 LEU A O 1
ATOM 864 N N . PRO A 1 117 ? 9.810 3.977 -9.347 1.00 93.12 117 PRO A N 1
ATOM 865 C CA . PRO A 1 117 ? 8.389 4.236 -9.530 1.00 93.12 117 PRO A CA 1
ATOM 866 C C . PRO A 1 117 ? 8.129 5.139 -10.736 1.00 93.12 117 PRO A C 1
ATOM 868 O O . PRO A 1 117 ? 8.883 6.082 -10.978 1.00 93.12 117 PRO A O 1
ATOM 871 N N . ALA A 1 118 ? 7.031 4.892 -11.448 1.00 92.94 118 ALA A N 1
ATOM 872 C CA . ALA A 1 118 ? 6.657 5.663 -12.630 1.00 92.94 118 ALA A CA 1
ATOM 873 C C . ALA A 1 118 ? 5.200 6.144 -12.579 1.00 92.94 118 ALA A C 1
ATOM 875 O O . ALA A 1 118 ? 4.358 5.601 -11.861 1.00 92.94 118 ALA A O 1
ATOM 876 N N . GLY A 1 119 ? 4.885 7.165 -13.383 1.00 92.81 119 GLY A N 1
ATOM 877 C CA . GLY A 1 119 ? 3.550 7.764 -13.435 1.00 92.81 119 GLY A CA 1
ATOM 878 C C . GLY A 1 119 ? 3.136 8.404 -12.106 1.00 92.81 119 GLY A C 1
ATOM 879 O O . GLY A 1 119 ? 3.967 8.935 -11.372 1.00 92.81 119 GLY A O 1
ATOM 880 N N . ASN A 1 120 ? 1.843 8.341 -11.776 1.00 92.62 120 ASN A N 1
ATOM 881 C CA . ASN A 1 120 ? 1.305 8.872 -10.520 1.00 92.62 120 ASN A CA 1
ATOM 882 C C . ASN A 1 120 ? 1.406 7.860 -9.362 1.00 92.62 120 ASN A C 1
ATOM 884 O O . ASN A 1 120 ? 0.436 7.623 -8.645 1.00 92.62 120 ASN A O 1
ATOM 888 N N . PHE A 1 121 ? 2.580 7.250 -9.173 1.00 93.88 121 PHE A N 1
ATOM 889 C CA . PHE A 1 121 ? 2.769 6.169 -8.200 1.00 93.88 121 PHE A CA 1
ATOM 890 C C . PHE A 1 121 ? 2.277 6.530 -6.790 1.00 93.88 121 PHE A C 1
ATOM 892 O O . PHE A 1 121 ? 1.538 5.762 -6.178 1.00 93.88 121 PHE A O 1
ATOM 899 N N . ARG A 1 122 ? 2.633 7.719 -6.278 1.00 94.88 122 ARG A N 1
ATOM 900 C CA . ARG A 1 122 ? 2.221 8.154 -4.930 1.00 94.88 122 ARG A CA 1
ATOM 901 C C . ARG A 1 122 ? 0.700 8.273 -4.812 1.00 94.88 122 ARG A C 1
ATOM 903 O O . ARG A 1 122 ? 0.132 7.796 -3.835 1.00 94.88 122 ARG A O 1
ATOM 910 N N . GLY A 1 123 ? 0.044 8.866 -5.811 1.00 94.06 123 GLY A N 1
ATOM 911 C CA . GLY A 1 123 ? -1.412 8.990 -5.842 1.00 94.06 123 GLY A CA 1
ATOM 912 C C . GLY A 1 123 ? -2.117 7.640 -5.977 1.00 94.06 123 GLY A C 1
ATOM 913 O O . GLY A 1 123 ? -3.098 7.393 -5.281 1.00 94.06 123 GLY A O 1
ATOM 914 N N . ASP A 1 124 ? -1.593 6.739 -6.809 1.00 93.56 124 ASP A N 1
ATOM 915 C CA . ASP A 1 124 ? -2.130 5.386 -6.986 1.00 93.56 124 ASP A CA 1
ATOM 916 C C . ASP A 1 124 ? -2.045 4.562 -5.693 1.00 93.56 124 ASP A C 1
ATOM 918 O O . ASP A 1 124 ? -3.014 3.906 -5.304 1.00 93.56 124 ASP A O 1
ATOM 922 N N . VAL A 1 125 ? -0.921 4.658 -4.982 1.00 95.31 125 VAL A N 1
ATOM 923 C CA . VAL A 1 125 ? -0.724 4.021 -3.676 1.00 95.31 125 VAL A CA 1
ATOM 924 C C . VAL A 1 125 ? -1.666 4.601 -2.618 1.00 95.31 125 VAL A C 1
ATOM 926 O O . VAL A 1 125 ? -2.339 3.847 -1.912 1.00 95.31 125 VAL A O 1
ATOM 929 N N . CYS A 1 126 ? -1.773 5.929 -2.524 1.00 95.81 126 CYS A N 1
ATOM 930 C CA . CYS A 1 126 ? -2.664 6.555 -1.547 1.00 95.81 126 CYS A CA 1
ATOM 931 C C . CYS A 1 126 ? -4.142 6.323 -1.851 1.00 95.81 126 CYS A C 1
ATOM 933 O O . CYS A 1 126 ? -4.949 6.238 -0.928 1.00 95.81 126 CYS A O 1
ATOM 935 N N . ARG A 1 127 ? -4.502 6.137 -3.124 1.00 94.31 127 ARG A N 1
ATOM 936 C CA . ARG A 1 127 ? -5.843 5.708 -3.520 1.00 94.31 127 ARG A CA 1
ATOM 937 C C . ARG A 1 127 ? -6.161 4.311 -2.997 1.00 94.31 127 ARG A C 1
ATOM 939 O O . ARG A 1 127 ? -7.260 4.126 -2.489 1.00 94.31 127 ARG A O 1
ATOM 946 N N . ILE A 1 128 ? -5.225 3.359 -3.070 1.00 95.12 128 ILE A N 1
ATOM 947 C CA . ILE A 1 128 ? -5.401 2.028 -2.464 1.00 95.12 128 ILE A CA 1
ATOM 948 C C . ILE A 1 128 ? -5.563 2.145 -0.949 1.00 95.12 128 ILE A C 1
ATOM 950 O O . ILE A 1 128 ? -6.570 1.671 -0.427 1.00 95.12 128 ILE A O 1
ATOM 954 N N . ILE A 1 129 ? -4.640 2.828 -0.259 1.00 96.12 129 ILE A N 1
ATOM 955 C CA . ILE A 1 129 ? -4.699 3.012 1.202 1.00 96.12 129 ILE A CA 1
ATOM 956 C C . ILE A 1 129 ? -6.025 3.654 1.631 1.00 96.12 129 ILE A C 1
ATOM 958 O O . ILE A 1 129 ? -6.670 3.164 2.554 1.00 96.12 129 ILE A O 1
ATOM 962 N N . GLY A 1 130 ? -6.481 4.686 0.920 1.00 95.69 130 GLY A N 1
ATOM 963 C CA . GLY A 1 130 ? -7.737 5.390 1.192 1.00 95.69 130 GLY A CA 1
ATOM 964 C C . GLY A 1 130 ? -9.013 4.578 0.948 1.00 95.69 130 GLY A C 1
ATOM 965 O O . GLY A 1 130 ? -10.101 5.127 1.061 1.00 95.69 130 GLY A O 1
ATOM 966 N N . ASN A 1 131 ? -8.927 3.294 0.582 1.00 96.69 131 ASN A N 1
ATOM 967 C CA . ASN A 1 131 ? -10.090 2.407 0.627 1.00 96.69 131 ASN A CA 1
ATOM 968 C C . ASN A 1 131 ? -10.330 1.822 2.023 1.00 96.69 131 ASN A C 1
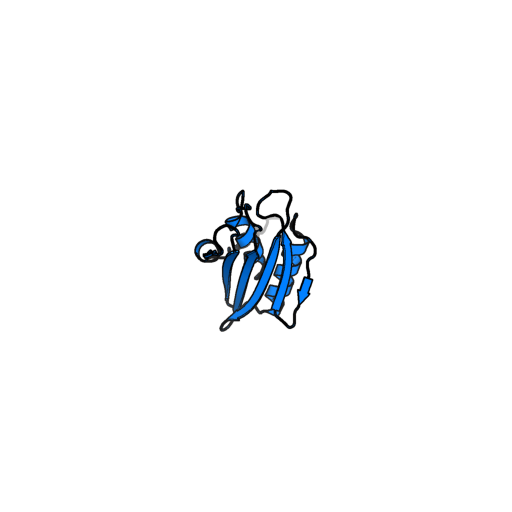ATOM 970 O O . ASN A 1 131 ? -11.404 1.279 2.247 1.00 96.69 131 ASN A O 1
ATOM 974 N N . ALA A 1 132 ? -9.379 1.914 2.958 1.00 96.81 132 ALA A N 1
ATOM 975 C CA . ALA A 1 132 ? -9.478 1.249 4.258 1.00 96.81 132 ALA A CA 1
ATOM 976 C C . ALA A 1 132 ? -10.754 1.599 5.049 1.00 96.81 132 ALA A C 1
ATOM 978 O O . ALA A 1 132 ? -11.261 0.759 5.789 1.00 96.81 132 ALA A O 1
ATOM 979 N N . ASP A 1 133 ? -11.312 2.795 4.879 1.00 92.94 133 ASP A N 1
ATOM 980 C CA . ASP A 1 133 ? -12.483 3.275 5.614 1.00 92.94 133 ASP A CA 1
ATOM 981 C C . ASP A 1 133 ? -13.819 3.183 4.859 1.00 92.94 133 ASP A C 1
ATOM 983 O O . ASP A 1 133 ? -14.862 3.439 5.473 1.00 92.94 133 ASP A O 1
ATOM 987 N N . ARG A 1 134 ? -13.803 2.763 3.588 1.00 86.56 134 ARG A N 1
ATOM 988 C CA . ARG A 1 134 ? -14.980 2.741 2.701 1.00 86.56 134 ARG A CA 1
ATOM 989 C C . ARG A 1 134 ? -16.030 1.682 3.036 1.00 86.56 134 ARG A C 1
ATOM 991 O O . ARG A 1 134 ? -15.827 0.878 3.977 1.00 86.56 134 ARG A O 1
#

Sequence (134 aa):
MKSVIAGIAFAALGASVAQAQNCVENFTNSGGPAPFITTYDVFPGVSTAKAIDNLARAAQVQDGWLNIRVDRRLGLITAQNDGARSGRTQEVKIAVRKQGKGTRVDISYAFQPGQLPAGNFRGDVCRIIGNADR

Secondary structure (DSSP, 8-state):
--------------------TTTTTT-EEESTTS-EEEEEEEEET--HHHHHHHHHHHHHHSTTEEEEEEETTTTEEEEEE-TTSSS--EEEEEEEEEETTEEEEEEEEEPPTT----SSHHHHHHHHHTTTT-

pLDDT: mean 87.91, std 17.19, range [36.06, 98.69]

Nearest PDB structures (foldseek):
  6v04-assembly1_A  TM=5.193E-01  e=2.681E-02  Micromonospora chersina
  3tvr-assembly1_A  TM=5.280E-01  e=3.191E-02  Streptomyces coelicolor
  3tl1-assembly2_B  TM=5.353E-01  e=7.611E-02  Streptomyces coelicolor
  2rez-assembly1_A  TM=3.785E-01  e=8.065E-02  Streptomyces glaucescens
  2res-assembly1_A  TM=3.051E-01  e=1.359E-01  Streptomyces glaucescens

Mean predicted aligned error: 8.02 Å

Radius of gyration: 18.95 Å; Cα contacts (8 Å, |Δi|>4): 248; chains: 1; bound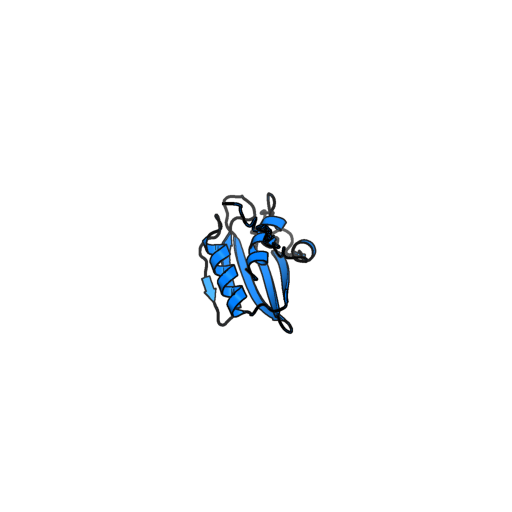ing box: 78×37×37 Å

Foldseek 3Di:
DDDDDDDDDPPPPPPPLPQLPCFLVQWDWDDPLWTKIKGKGWDAQFDLVLLQVQLLVLLVPDPFWAPWDGDSVQSKIWTWGPQLPPPDTWIKIWHWADDDRTIMIMIITGGDGPGDGDDPSSSVVSVSSSRSRD